Protein AF-A0A7S2VJG6-F1 (afdb_monomer_lite)

Sequence (110 aa):
GGAAAVDPRLLSVGARGHPHSCAPACKYIRRKSGCRDGLNCPMCHVCLWRRDQTSGRGDGEADEDDDDDDDEGEEFEAESAGAFGESTHALQGMMWELLHSGSGEQREAF

Radius of gyration: 30.33 Å; chains: 1; bounding box: 47×60×83 Å

Secondary structure (DSSP, 8-state):
-------GGG--GGGTTTTTSPPPBPSSTTSTT--TTGGG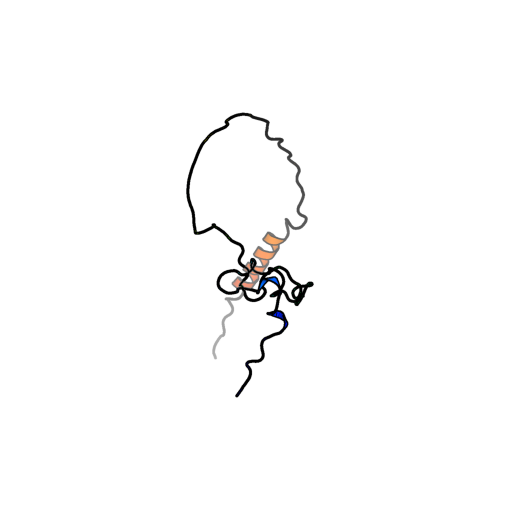-SSBSSSPP---SS-SS-------------------------TTSSHHHHHHHHHHHHHHTTS-------

Foldseek 3Di:
DDDDPDDQQQAACQQVPPPHDGAAADPAQPDPVHDPCRRHDSHGSNDDDDPDPDDPDDDDDDDDDDDDDDDDDDPPDDDPPPPPPDVPVVVVVVVVCVVPVPPDDDDDDD

Structure (mmCIF, N/CA/C/O backbone):
data_AF-A0A7S2VJG6-F1
#
_entry.id   AF-A0A7S2VJG6-F1
#
loop_
_atom_site.group_PDB
_a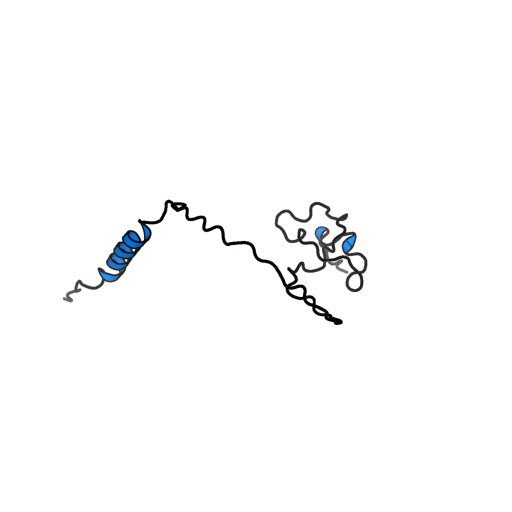tom_site.id
_atom_site.type_symbol
_atom_site.label_atom_id
_atom_site.label_alt_id
_atom_site.label_comp_id
_atom_site.label_asym_id
_atom_site.label_entity_id
_atom_site.label_seq_id
_atom_site.pdbx_PDB_ins_code
_atom_site.Cartn_x
_atom_site.Cartn_y
_atom_site.Cartn_z
_atom_site.occupancy
_atom_site.B_iso_or_equiv
_atom_site.auth_seq_id
_atom_site.auth_comp_id
_atom_site.auth_asym_id
_atom_site.auth_atom_id
_atom_site.pdbx_PDB_model_num
ATOM 1 N N . GLY A 1 1 ? -14.766 -26.850 -6.136 1.00 51.03 1 GLY A N 1
ATOM 2 C CA . GLY A 1 1 ? -13.540 -26.034 -6.180 1.00 51.03 1 GLY A CA 1
ATOM 3 C C . GLY A 1 1 ? -13.850 -24.683 -5.584 1.00 51.03 1 GLY A C 1
ATOM 4 O O . GLY A 1 1 ? -14.799 -24.060 -6.037 1.00 51.03 1 GLY A O 1
ATOM 5 N N . GLY A 1 2 ? -13.143 -24.279 -4.530 1.00 55.03 2 GLY A N 1
ATOM 6 C CA . GLY A 1 2 ? -13.346 -22.979 -3.891 1.00 55.03 2 GLY A CA 1
ATOM 7 C C . GLY A 1 2 ? -12.513 -21.918 -4.596 1.00 55.03 2 GLY A C 1
ATOM 8 O O . GLY A 1 2 ? -11.288 -21.971 -4.535 1.00 55.03 2 GLY A O 1
ATOM 9 N N . ALA A 1 3 ? -13.159 -20.974 -5.275 1.00 58.62 3 ALA A N 1
ATOM 10 C CA . ALA A 1 3 ? -12.490 -19.750 -5.688 1.00 58.62 3 ALA A CA 1
ATOM 11 C C . ALA A 1 3 ? -12.140 -18.978 -4.410 1.00 58.62 3 ALA A C 1
ATOM 13 O O . ALA A 1 3 ? -13.039 -18.578 -3.669 1.00 58.62 3 ALA A O 1
ATOM 14 N N . ALA A 1 4 ? -10.848 -18.830 -4.113 1.00 62.56 4 ALA A N 1
ATOM 15 C CA . ALA A 1 4 ? -10.398 -17.963 -3.034 1.00 62.56 4 ALA A CA 1
ATOM 16 C C . ALA A 1 4 ? -10.988 -16.571 -3.289 1.00 62.56 4 ALA A C 1
ATOM 18 O O . ALA A 1 4 ? -10.732 -15.978 -4.336 1.00 62.56 4 ALA A O 1
ATOM 19 N N . ALA A 1 5 ? -11.835 -16.091 -2.378 1.00 64.44 5 ALA A N 1
ATOM 20 C CA . ALA A 1 5 ? -12.434 -14.771 -2.482 1.00 64.44 5 ALA A CA 1
ATOM 21 C C . ALA A 1 5 ? -11.306 -13.735 -2.420 1.00 64.44 5 ALA A C 1
ATOM 23 O O . ALA A 1 5 ? -10.777 -13.436 -1.350 1.00 64.44 5 ALA A O 1
ATOM 24 N N . VAL A 1 6 ? -10.881 -13.247 -3.585 1.00 70.88 6 VAL A N 1
ATOM 25 C CA . VAL A 1 6 ? -9.885 -12.185 -3.679 1.00 70.88 6 VAL A CA 1
ATOM 26 C C . VAL A 1 6 ? -10.554 -10.911 -3.191 1.00 70.88 6 VAL A C 1
ATOM 28 O O . VAL A 1 6 ? -11.583 -10.505 -3.730 1.00 70.88 6 VAL A O 1
ATOM 31 N N . ASP A 1 7 ? -9.984 -10.292 -2.159 1.00 81.38 7 ASP A N 1
ATOM 32 C CA . ASP A 1 7 ? -10.468 -9.007 -1.675 1.00 81.38 7 ASP A CA 1
ATOM 33 C C . ASP A 1 7 ? -10.371 -7.975 -2.819 1.00 81.38 7 ASP A C 1
ATOM 35 O O . ASP A 1 7 ? -9.275 -7.722 -3.332 1.00 81.38 7 ASP A O 1
ATOM 39 N N . PRO A 1 8 ? -11.493 -7.373 -3.254 1.00 80.56 8 PRO A N 1
ATOM 40 C CA . PRO A 1 8 ? -11.512 -6.494 -4.419 1.00 80.56 8 PRO A CA 1
ATOM 41 C C . PRO A 1 8 ? -10.725 -5.200 -4.199 1.00 80.56 8 PRO A C 1
ATOM 43 O O . PRO A 1 8 ? -10.399 -4.514 -5.164 1.00 80.56 8 PRO A O 1
ATOM 46 N N . ARG A 1 9 ? -10.384 -4.853 -2.954 1.00 83.12 9 ARG A N 1
ATOM 47 C CA . ARG A 1 9 ? -9.547 -3.691 -2.650 1.00 83.12 9 ARG A CA 1
ATOM 48 C C . ARG A 1 9 ? -8.078 -3.976 -2.957 1.00 83.12 9 ARG A C 1
ATOM 50 O O . ARG A 1 9 ? -7.334 -3.030 -3.186 1.00 83.12 9 ARG A O 1
ATOM 57 N N . LEU A 1 10 ? -7.659 -5.242 -3.016 1.00 84.81 10 LEU A N 1
ATOM 58 C CA . LEU A 1 10 ? -6.299 -5.636 -3.411 1.00 84.81 10 LEU A CA 1
ATOM 59 C C . LEU A 1 10 ? -6.057 -5.558 -4.923 1.00 84.81 10 LEU A C 1
ATOM 61 O O . LEU A 1 10 ? -4.914 -5.645 -5.370 1.00 84.81 10 LEU A O 1
ATOM 65 N N . LEU A 1 11 ? -7.115 -5.369 -5.708 1.00 88.44 11 LEU A N 1
ATOM 66 C CA . LEU A 1 11 ? -7.028 -5.181 -7.146 1.00 88.44 11 LEU A CA 1
ATOM 67 C C . LEU A 1 11 ? -6.750 -3.701 -7.441 1.00 88.44 11 LEU A C 1
ATOM 69 O O . LEU A 1 11 ? -7.481 -2.817 -7.000 1.00 88.44 11 LEU A O 1
ATOM 73 N N . SER A 1 12 ? -5.679 -3.426 -8.181 1.00 94.19 12 SER A N 1
ATOM 74 C CA . SER A 1 12 ? -5.367 -2.093 -8.698 1.00 94.19 12 SER A CA 1
ATOM 75 C C . SER A 1 12 ? -4.646 -2.184 -10.040 1.00 94.19 12 SER A C 1
ATOM 77 O O . SER A 1 12 ? -4.022 -3.204 -10.345 1.00 94.19 12 SER A O 1
ATOM 79 N N . VAL A 1 13 ? -4.690 -1.119 -10.845 1.00 95.00 13 VAL A N 1
ATOM 80 C CA . VAL A 1 13 ? -3.899 -1.027 -12.087 1.00 95.00 13 VAL A CA 1
ATOM 81 C C . VAL A 1 13 ? -2.411 -1.215 -11.787 1.00 95.00 13 VAL A C 1
ATOM 83 O O . VAL A 1 13 ? -1.732 -1.952 -12.501 1.00 95.00 13 VAL A O 1
ATOM 86 N N . GLY A 1 14 ? -1.929 -0.639 -10.683 1.00 93.69 14 GLY A N 1
ATOM 87 C CA . GLY A 1 14 ? -0.544 -0.785 -10.238 1.00 93.69 14 GLY A CA 1
ATOM 88 C C . GLY A 1 14 ? -0.135 -2.200 -9.821 1.00 93.69 14 GLY A C 1
ATOM 89 O O . GLY A 1 14 ? 1.057 -2.481 -9.743 1.00 93.69 14 GLY A O 1
ATOM 90 N N . ALA A 1 15 ? -1.082 -3.107 -9.564 1.00 93.38 15 ALA A N 1
ATOM 91 C CA . ALA A 1 15 ? -0.781 -4.506 -9.251 1.00 93.38 15 ALA A CA 1
ATOM 92 C C . ALA A 1 15 ? -0.464 -5.353 -10.500 1.00 93.38 15 ALA A C 1
ATOM 94 O O . ALA A 1 15 ? -0.020 -6.497 -10.368 1.00 93.38 15 ALA A O 1
ATOM 95 N N . ARG A 1 16 ? -0.667 -4.817 -11.714 1.00 93.81 16 ARG A N 1
ATOM 96 C CA . ARG A 1 16 ? -0.318 -5.511 -12.963 1.00 93.81 16 ARG A CA 1
ATOM 97 C C . ARG A 1 16 ? 1.183 -5.800 -12.996 1.00 93.81 16 ARG A C 1
ATOM 99 O O . ARG A 1 16 ? 1.992 -4.896 -12.833 1.00 93.81 16 ARG A O 1
ATOM 106 N N . GLY A 1 17 ? 1.540 -7.068 -13.190 1.00 90.81 17 GLY A N 1
ATOM 107 C CA . GLY A 1 17 ? 2.932 -7.525 -13.181 1.00 90.81 17 GLY A CA 1
ATOM 108 C C . GLY A 1 17 ? 3.474 -7.920 -11.804 1.00 90.81 17 GLY A C 1
ATOM 109 O O . GLY A 1 17 ? 4.627 -8.332 -11.711 1.00 90.81 17 GLY A O 1
ATOM 110 N N . HIS A 1 18 ? 2.681 -7.847 -10.729 1.00 89.44 18 HIS A N 1
ATOM 111 C CA . HIS A 1 18 ? 3.095 -8.395 -9.435 1.00 89.44 18 HIS A CA 1
ATOM 112 C C . HIS A 1 18 ? 3.324 -9.915 -9.554 1.00 89.44 18 HIS A C 1
ATOM 114 O O . HIS A 1 18 ? 2.482 -10.592 -10.152 1.00 89.44 18 HIS A O 1
ATOM 120 N N . PRO A 1 19 ? 4.421 -10.470 -8.999 1.00 90.56 19 PRO A N 1
ATOM 121 C CA . PRO A 1 19 ? 5.398 -9.853 -8.086 1.00 90.56 19 PRO A CA 1
ATOM 122 C C . PRO A 1 19 ? 6.662 -9.265 -8.740 1.00 90.56 19 PRO A C 1
ATOM 124 O O . PRO A 1 19 ? 7.523 -8.761 -8.026 1.00 90.56 19 PRO A O 1
ATOM 127 N N . HIS A 1 20 ? 6.804 -9.333 -10.063 1.00 89.25 20 HIS A N 1
ATOM 128 C CA . HIS A 1 20 ? 8.076 -9.062 -10.745 1.00 89.25 20 HIS A CA 1
ATOM 129 C C . HIS A 1 20 ? 8.220 -7.631 -11.281 1.00 89.25 20 HIS A C 1
ATOM 131 O O . HIS A 1 20 ? 9.333 -7.123 -11.354 1.00 89.25 20 HIS A O 1
ATOM 137 N N . SER A 1 21 ? 7.119 -6.983 -11.666 1.00 92.81 21 SER A N 1
ATOM 138 C CA . SER A 1 21 ? 7.138 -5.700 -12.385 1.00 92.81 21 SER A CA 1
ATOM 139 C C . SER A 1 21 ? 5.949 -4.790 -12.047 1.00 92.81 21 SER A C 1
ATOM 141 O O . SER A 1 21 ? 5.467 -4.049 -12.902 1.00 92.81 21 SER A O 1
ATOM 143 N N . CYS A 1 22 ? 5.413 -4.885 -10.829 1.00 94.62 22 CYS A N 1
ATOM 144 C CA . CYS A 1 22 ? 4.319 -4.018 -10.390 1.00 94.62 22 CYS A CA 1
ATOM 145 C C . CYS A 1 22 ? 4.798 -2.607 -10.028 1.00 94.62 22 CYS A C 1
ATOM 147 O O . CYS A 1 22 ? 5.979 -2.371 -9.779 1.00 94.62 22 CYS A O 1
ATOM 149 N N . ALA A 1 23 ? 3.848 -1.683 -9.913 1.00 93.75 23 ALA A N 1
ATOM 150 C CA . ALA A 1 23 ? 4.099 -0.345 -9.398 1.00 93.75 23 ALA A CA 1
ATOM 151 C C . ALA A 1 23 ? 4.501 -0.364 -7.903 1.00 93.75 23 ALA A C 1
ATOM 153 O O . ALA A 1 23 ? 4.311 -1.380 -7.216 1.00 93.75 23 ALA A O 1
ATOM 154 N N . PRO A 1 24 ? 5.003 0.757 -7.349 1.00 92.75 24 PRO A N 1
ATOM 155 C CA . PRO A 1 24 ? 5.332 0.837 -5.932 1.00 92.75 24 PRO A CA 1
ATOM 156 C C . PRO A 1 24 ? 4.096 0.629 -5.044 1.00 92.75 24 PRO A C 1
ATOM 158 O O . PRO A 1 24 ? 2.950 0.810 -5.465 1.00 92.75 24 PRO A O 1
ATOM 161 N N . ALA A 1 25 ? 4.319 0.241 -3.789 1.00 93.31 25 ALA A N 1
ATOM 162 C CA . ALA A 1 25 ? 3.243 -0.076 -2.855 1.00 93.31 25 ALA A CA 1
ATOM 163 C C . ALA A 1 25 ? 2.352 1.138 -2.531 1.00 93.31 25 ALA A C 1
ATOM 165 O O . ALA A 1 25 ? 2.832 2.242 -2.265 1.00 93.31 25 ALA A O 1
ATOM 166 N N . CYS A 1 26 ? 1.039 0.928 -2.475 1.00 94.25 26 CYS A N 1
ATOM 167 C CA . CYS A 1 26 ? 0.080 1.967 -2.122 1.00 94.25 26 CYS A CA 1
ATOM 168 C C . CYS A 1 26 ? 0.091 2.262 -0.617 1.00 94.25 26 CYS A C 1
ATOM 170 O O . CYS A 1 26 ? -0.254 1.418 0.210 1.00 94.25 26 CYS A O 1
ATOM 172 N N . LYS A 1 27 ? 0.396 3.510 -0.250 1.00 93.31 27 LYS A N 1
ATOM 173 C CA . LYS A 1 27 ? 0.373 3.993 1.144 1.00 93.31 27 LYS A CA 1
ATOM 174 C C . LYS A 1 27 ? -1.031 4.023 1.766 1.00 93.31 27 LYS A C 1
ATOM 176 O O . LYS A 1 27 ? -1.170 4.055 2.991 1.00 93.31 27 LYS A O 1
ATOM 181 N N . TYR A 1 28 ? -2.076 4.074 0.940 1.00 93.12 28 TYR A N 1
ATOM 182 C CA . TYR A 1 28 ? -3.441 4.370 1.383 1.00 93.12 28 TYR A CA 1
ATOM 183 C C . TYR A 1 28 ? -4.323 3.129 1.542 1.00 93.12 28 TYR A C 1
ATOM 185 O O . TYR A 1 28 ? -5.256 3.163 2.341 1.00 93.12 28 TYR A O 1
ATOM 193 N N . ILE A 1 29 ? -4.015 2.021 0.860 1.00 93.12 29 ILE A N 1
ATOM 194 C CA . ILE A 1 29 ? -4.891 0.839 0.820 1.00 93.12 29 ILE A CA 1
ATOM 195 C C . ILE A 1 29 ? -5.158 0.213 2.197 1.00 93.12 29 ILE A C 1
ATOM 197 O O . ILE A 1 29 ? -6.268 -0.229 2.474 1.00 93.12 29 ILE A O 1
ATOM 201 N N . ARG A 1 30 ? -4.166 0.237 3.094 1.00 89.44 30 ARG A N 1
ATOM 202 C CA . ARG A 1 30 ? -4.266 -0.314 4.459 1.00 89.44 30 ARG A CA 1
ATOM 203 C C . ARG A 1 30 ? -4.817 0.665 5.495 1.00 89.44 30 ARG A C 1
ATOM 205 O O . ARG A 1 30 ? -4.946 0.306 6.662 1.00 89.44 30 ARG A O 1
ATOM 212 N N . ARG A 1 31 ? -5.108 1.911 5.114 1.00 90.81 31 ARG A N 1
ATOM 213 C CA . ARG A 1 31 ? -5.701 2.884 6.041 1.00 90.81 31 ARG A CA 1
ATOM 214 C C . ARG A 1 31 ? -7.171 2.563 6.268 1.00 90.81 31 ARG A C 1
ATOM 216 O O . ARG A 1 31 ? -7.821 1.968 5.415 1.00 90.81 31 ARG A O 1
ATOM 223 N N . LYS A 1 32 ? -7.731 3.061 7.373 1.00 89.62 32 LYS A N 1
ATOM 224 C CA . LYS A 1 32 ? -9.166 2.920 7.676 1.00 89.62 32 LYS A CA 1
ATOM 225 C C . LYS A 1 32 ? -10.067 3.531 6.593 1.00 89.62 32 LYS A C 1
ATOM 227 O O . LYS A 1 32 ? -11.150 3.019 6.351 1.00 89.62 32 LYS A O 1
ATOM 232 N N . SER A 1 33 ? -9.591 4.576 5.910 1.00 90.06 33 SER A N 1
ATOM 233 C CA . SER A 1 33 ? -10.269 5.185 4.759 1.00 90.06 33 SER A CA 1
ATOM 234 C C . SER A 1 33 ? -10.146 4.382 3.458 1.00 90.06 33 SER A C 1
ATOM 236 O O . SER A 1 33 ? -10.880 4.657 2.517 1.00 90.06 33 SER A O 1
ATOM 238 N N . GLY A 1 34 ? -9.197 3.444 3.371 1.00 91.12 34 GLY A N 1
ATOM 239 C CA 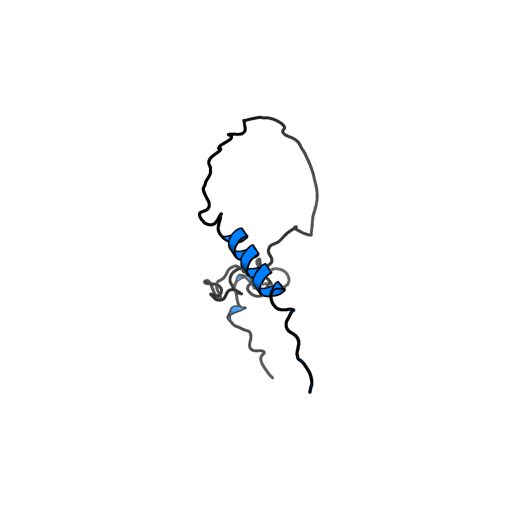. GLY A 1 34 ? -8.807 2.797 2.120 1.00 91.12 34 GLY A CA 1
ATOM 240 C C . GLY A 1 34 ? -8.137 3.745 1.119 1.00 91.12 34 GLY A C 1
ATOM 241 O O . GLY A 1 34 ? -7.909 4.931 1.388 1.00 91.12 34 GLY A O 1
ATOM 242 N N . CYS A 1 35 ? -7.804 3.189 -0.047 1.00 93.88 35 CYS A N 1
ATOM 243 C CA . CYS A 1 35 ? -7.329 3.946 -1.199 1.00 93.88 35 CYS A CA 1
ATOM 244 C C . CYS A 1 35 ? -8.516 4.595 -1.922 1.00 93.88 35 CYS A C 1
ATOM 246 O O . CYS A 1 35 ? -9.505 3.918 -2.197 1.00 93.88 35 CYS A O 1
ATOM 248 N N . ARG A 1 36 ? -8.409 5.888 -2.250 1.00 92.50 36 ARG A N 1
ATOM 249 C CA . ARG A 1 36 ? -9.486 6.645 -2.910 1.00 92.50 36 ARG A CA 1
ATOM 250 C C . ARG A 1 36 ? -9.699 6.220 -4.361 1.00 92.50 36 ARG A C 1
ATOM 252 O O . ARG A 1 36 ? -10.827 6.231 -4.833 1.00 92.50 36 ARG A O 1
ATOM 259 N N . ASP A 1 37 ? -8.628 5.801 -5.029 1.00 92.12 37 ASP A N 1
ATOM 260 C CA . ASP A 1 37 ? -8.647 5.430 -6.447 1.00 92.12 37 ASP A CA 1
ATOM 261 C C . ASP A 1 37 ? -9.176 4.006 -6.688 1.00 92.12 37 ASP A C 1
ATOM 263 O O . ASP A 1 37 ? -9.484 3.633 -7.821 1.00 92.12 37 ASP A O 1
ATOM 267 N N . GLY A 1 38 ? -9.275 3.191 -5.629 1.00 91.56 38 GLY A N 1
ATOM 268 C CA . GLY A 1 38 ? -9.753 1.811 -5.707 1.00 91.56 38 GLY A CA 1
ATOM 269 C C . GLY A 1 38 ? -9.027 1.003 -6.789 1.00 91.56 38 GLY A C 1
ATOM 270 O O . GLY A 1 38 ? -7.798 0.946 -6.815 1.00 91.56 38 GLY A O 1
ATOM 271 N N . LEU A 1 39 ? -9.797 0.414 -7.706 1.00 92.12 39 LEU A N 1
ATOM 272 C CA . LEU A 1 39 ? -9.287 -0.400 -8.816 1.00 92.12 39 LEU A CA 1
ATOM 273 C C . LEU A 1 39 ? -8.402 0.386 -9.794 1.00 92.12 39 LEU A C 1
ATOM 275 O O . LEU A 1 39 ? -7.537 -0.202 -10.439 1.00 92.12 39 LEU A O 1
ATOM 279 N N . ASN A 1 40 ? -8.587 1.704 -9.884 1.00 94.12 40 ASN A N 1
ATOM 280 C CA . ASN A 1 40 ? -7.846 2.575 -10.796 1.00 94.12 40 ASN A CA 1
ATOM 281 C C . ASN A 1 40 ? -6.554 3.119 -10.178 1.00 94.12 40 ASN A C 1
ATOM 283 O O . ASN A 1 40 ? -5.866 3.913 -10.816 1.00 94.12 40 ASN A O 1
ATOM 287 N N . CYS A 1 41 ? -6.203 2.708 -8.953 1.00 94.94 41 CYS A N 1
ATOM 288 C CA . CYS A 1 41 ? -4.984 3.188 -8.320 1.00 94.94 41 CYS A CA 1
ATOM 289 C C . CYS A 1 41 ? -3.751 2.791 -9.153 1.00 94.94 41 CYS A C 1
ATOM 291 O O . CYS A 1 41 ? -3.562 1.599 -9.435 1.00 94.94 41 CYS A O 1
ATOM 293 N N . PRO A 1 42 ? -2.878 3.751 -9.514 1.00 94.69 42 PRO A N 1
ATOM 294 C CA . PRO A 1 42 ? -1.639 3.451 -10.226 1.00 94.69 42 PRO A CA 1
ATOM 295 C C . PRO A 1 42 ? -0.616 2.737 -9.332 1.00 94.69 42 PRO A C 1
ATOM 297 O O . PRO A 1 42 ? 0.353 2.188 -9.838 1.00 94.69 42 PRO A O 1
ATOM 300 N N . MET A 1 43 ? -0.834 2.713 -8.012 1.00 94.56 43 MET A N 1
ATOM 301 C CA . MET A 1 43 ? 0.032 2.057 -7.031 1.00 94.56 43 MET A CA 1
ATOM 302 C C . MET A 1 43 ? -0.422 0.618 -6.766 1.00 94.56 43 MET A C 1
ATOM 304 O O . MET A 1 43 ? -1.610 0.291 -6.838 1.00 94.56 43 MET A O 1
ATOM 308 N N . CYS A 1 44 ? 0.513 -0.259 -6.414 1.00 94.81 44 CYS A N 1
ATOM 309 C CA . CYS A 1 44 ? 0.212 -1.656 -6.126 1.00 94.81 44 CYS A CA 1
ATOM 310 C C . CYS A 1 44 ? -0.494 -1.800 -4.768 1.00 94.81 44 CYS A C 1
ATOM 312 O O . CYS A 1 44 ? 0.043 -1.412 -3.728 1.00 94.81 44 CYS A O 1
ATOM 314 N N . HIS A 1 45 ? -1.699 -2.374 -4.766 1.00 94.56 45 HIS A N 1
ATOM 315 C CA . HIS A 1 45 ? -2.457 -2.672 -3.545 1.00 94.56 45 HIS A CA 1
ATOM 316 C C . HIS A 1 45 ? -2.049 -3.997 -2.878 1.00 94.56 45 HIS A C 1
ATOM 318 O O . HIS A 1 45 ? -2.351 -4.208 -1.704 1.00 94.56 45 HIS A O 1
ATOM 324 N N . VAL A 1 46 ? -1.331 -4.859 -3.606 1.00 93.00 46 VAL A N 1
ATOM 325 C CA . VAL A 1 46 ? -0.821 -6.150 -3.115 1.00 93.00 46 VAL A CA 1
ATOM 326 C C . V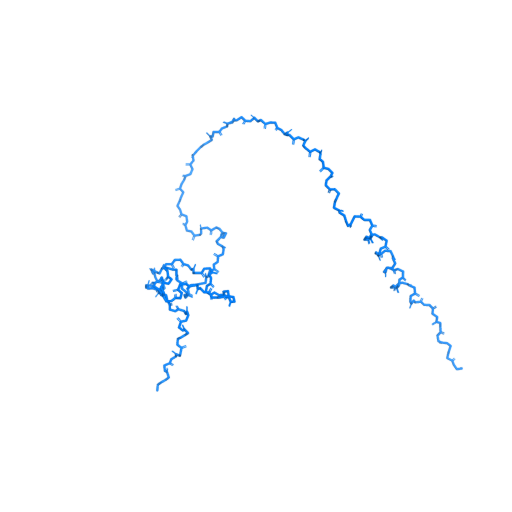AL A 1 46 ? 0.472 -5.967 -2.312 1.00 93.00 46 VAL A C 1
ATOM 328 O O . VAL A 1 46 ? 0.660 -6.603 -1.275 1.00 93.00 46 VAL A O 1
ATOM 331 N N . CYS A 1 47 ? 1.355 -5.065 -2.751 1.00 92.62 47 CYS A N 1
ATOM 332 C CA . CYS A 1 47 ? 2.621 -4.799 -2.074 1.00 92.62 47 CYS A CA 1
ATOM 333 C C . CYS A 1 47 ? 2.424 -4.134 -0.703 1.00 92.62 47 CYS A C 1
ATOM 335 O O . CYS A 1 47 ? 1.566 -3.272 -0.505 1.00 92.62 47 CYS A O 1
ATOM 337 N N . LEU A 1 48 ? 3.287 -4.495 0.247 1.00 91.19 48 LEU A N 1
ATOM 338 C CA . LEU A 1 48 ? 3.331 -3.877 1.568 1.00 91.19 48 LEU A CA 1
ATOM 339 C C . LEU A 1 48 ? 4.007 -2.513 1.479 1.00 91.19 48 LEU A C 1
ATOM 341 O O . LEU A 1 48 ? 5.197 -2.440 1.181 1.00 91.19 48 LEU A O 1
ATOM 345 N N . TRP A 1 49 ? 3.272 -1.441 1.779 1.00 91.44 49 TRP A N 1
ATOM 346 C CA . TRP A 1 49 ? 3.893 -0.128 1.909 1.00 91.44 49 TRP A CA 1
ATOM 347 C C . TRP A 1 49 ? 4.861 -0.125 3.088 1.00 91.44 49 TRP A C 1
ATOM 349 O O . TRP A 1 49 ? 4.493 -0.473 4.213 1.00 91.44 49 TRP A O 1
ATOM 359 N N . ARG A 1 50 ? 6.098 0.281 2.816 1.00 85.25 50 ARG A N 1
ATOM 360 C CA . ARG A 1 50 ? 7.148 0.493 3.805 1.00 85.25 50 ARG A CA 1
ATOM 361 C C . ARG A 1 50 ? 7.686 1.903 3.594 1.00 85.25 50 ARG A C 1
ATOM 363 O O . ARG A 1 50 ? 7.817 2.354 2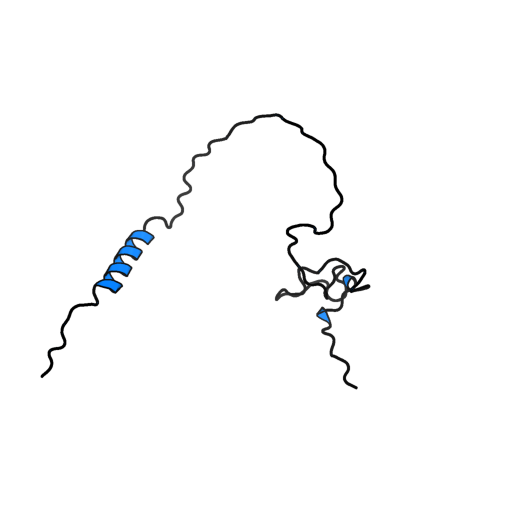.460 1.00 85.25 50 ARG A O 1
ATOM 370 N N . ARG A 1 51 ? 7.953 2.606 4.694 1.00 76.19 51 ARG A N 1
ATOM 371 C CA . ARG A 1 51 ? 8.810 3.791 4.672 1.00 76.19 51 ARG A CA 1
ATOM 372 C C . ARG A 1 51 ? 10.221 3.266 4.430 1.00 76.19 51 ARG A C 1
ATOM 374 O O . ARG A 1 51 ? 10.769 2.608 5.306 1.00 76.19 51 ARG A O 1
ATOM 381 N N . ASP A 1 52 ? 10.736 3.411 3.225 1.00 69.81 52 ASP A N 1
ATOM 382 C CA . ASP A 1 52 ? 12.108 3.006 2.960 1.00 69.81 52 ASP A CA 1
ATOM 383 C C . ASP A 1 52 ? 13.028 3.868 3.842 1.00 69.81 52 ASP A C 1
ATOM 385 O O . ASP A 1 52 ? 13.003 5.095 3.766 1.00 69.81 52 ASP A O 1
ATOM 389 N N . GLN A 1 53 ? 13.726 3.230 4.779 1.00 57.41 53 GLN A N 1
ATOM 390 C CA . GLN A 1 53 ? 15.005 3.726 5.257 1.00 57.41 53 GLN A CA 1
ATOM 391 C C . GLN A 1 53 ? 16.006 2.804 4.578 1.00 57.41 53 GLN A C 1
ATOM 393 O O . GLN A 1 53 ? 16.069 1.633 4.936 1.00 57.41 53 GLN A O 1
ATOM 398 N N . THR A 1 54 ? 16.741 3.352 3.620 1.00 51.94 54 THR A N 1
ATOM 399 C CA . THR A 1 54 ? 17.849 2.723 2.895 1.00 51.94 54 THR A CA 1
ATOM 400 C C . THR A 1 54 ? 17.460 1.789 1.736 1.00 51.94 54 THR A C 1
ATOM 402 O O . THR A 1 54 ? 17.129 0.610 1.862 1.00 51.94 54 THR A O 1
ATOM 405 N N . SER A 1 55 ? 17.616 2.361 0.547 1.00 58.75 55 SER A N 1
ATOM 406 C CA . SER A 1 55 ? 17.703 1.733 -0.760 1.00 58.75 55 SER A CA 1
ATOM 407 C C . SER A 1 55 ? 18.762 0.625 -0.777 1.00 58.75 55 SER A C 1
ATOM 409 O O . SER A 1 55 ? 19.940 0.851 -1.037 1.00 58.75 55 SER A O 1
ATOM 411 N N . GLY A 1 56 ? 18.335 -0.606 -0.502 1.00 53.97 56 GLY A N 1
ATOM 412 C CA . GLY A 1 56 ? 19.162 -1.811 -0.560 1.00 53.97 56 GLY A CA 1
ATOM 413 C C . GLY A 1 56 ? 19.216 -2.449 -1.950 1.00 53.97 56 GLY A C 1
ATOM 414 O O . GLY A 1 56 ? 18.665 -3.532 -2.145 1.00 53.97 56 GLY A O 1
ATOM 415 N N . ARG A 1 57 ? 19.881 -1.781 -2.897 1.00 50.38 57 ARG A N 1
ATOM 416 C CA . ARG A 1 57 ? 20.651 -2.361 -4.021 1.00 50.38 57 ARG A CA 1
ATOM 417 C C . ARG A 1 57 ? 21.396 -1.203 -4.684 1.00 50.38 57 ARG A C 1
ATOM 419 O O . ARG A 1 57 ? 20.802 -0.453 -5.447 1.00 50.38 57 ARG A O 1
ATOM 426 N N . GLY A 1 58 ? 22.637 -1.001 -4.252 1.00 54.44 58 GLY A N 1
ATOM 427 C CA . GLY A 1 58 ? 23.486 0.096 -4.697 1.00 54.44 58 GLY A CA 1
ATOM 428 C C . GLY A 1 58 ? 24.268 -0.212 -5.967 1.00 54.44 58 GLY A C 1
ATOM 429 O O . GLY A 1 58 ? 24.447 -1.379 -6.300 1.00 54.44 58 GLY A O 1
ATOM 430 N N . ASP A 1 59 ? 24.764 0.868 -6.564 1.00 49.66 59 ASP A N 1
ATOM 431 C CA . ASP A 1 59 ? 26.002 0.991 -7.335 1.00 49.66 59 ASP A CA 1
ATOM 432 C C . ASP A 1 59 ? 26.559 2.406 -7.004 1.00 49.66 59 ASP A C 1
ATOM 434 O O . ASP A 1 59 ? 25.767 3.342 -6.878 1.00 49.66 59 ASP A O 1
ATOM 438 N N . GLY A 1 60 ? 27.873 2.526 -6.740 1.00 50.97 60 GLY A N 1
ATOM 439 C CA . GLY A 1 60 ? 28.607 3.766 -6.370 1.00 50.97 60 GLY A CA 1
ATOM 440 C C . GLY A 1 60 ? 28.572 4.853 -7.460 1.00 50.97 60 GLY A C 1
ATOM 441 O O . GLY A 1 60 ? 28.036 4.607 -8.535 1.00 50.97 60 GLY A O 1
ATOM 442 N N . GLU A 1 61 ? 29.049 6.090 -7.289 1.00 54.94 61 GLU A N 1
ATOM 443 C CA . GLU A 1 61 ? 30.311 6.627 -6.729 1.00 54.94 61 GLU A CA 1
ATOM 444 C C . GLU A 1 61 ? 30.107 8.170 -6.626 1.00 54.94 61 GLU A C 1
ATOM 446 O O . GLU A 1 61 ? 29.376 8.708 -7.457 1.00 54.94 61 GLU A O 1
ATOM 451 N N . ALA A 1 62 ? 30.355 8.825 -5.482 1.00 60.09 62 ALA A N 1
ATOM 452 C CA . ALA A 1 62 ? 31.517 9.669 -5.118 1.00 60.09 62 ALA A CA 1
ATOM 453 C C . ALA A 1 62 ? 31.711 10.961 -5.949 1.00 60.09 62 ALA A C 1
ATOM 455 O O . ALA A 1 62 ? 31.323 11.021 -7.106 1.00 60.09 62 ALA A O 1
ATOM 456 N N . ASP A 1 63 ? 32.337 11.949 -5.303 1.00 47.31 63 ASP A N 1
ATOM 457 C CA . ASP A 1 63 ? 32.784 13.265 -5.795 1.00 47.31 63 ASP A CA 1
ATOM 458 C C . ASP A 1 63 ? 31.752 14.403 -5.668 1.00 47.31 63 ASP A C 1
ATOM 460 O O . ASP A 1 63 ? 30.624 14.304 -6.141 1.00 47.31 63 ASP A O 1
ATOM 464 N N . GLU A 1 64 ? 32.041 15.552 -5.069 1.00 55.94 64 GLU A N 1
ATOM 465 C CA . GLU A 1 64 ? 33.146 16.041 -4.238 1.00 55.94 64 GLU A CA 1
ATOM 466 C C . GLU A 1 64 ? 32.660 17.391 -3.677 1.00 55.94 64 GLU A C 1
ATOM 468 O O . GLU A 1 64 ? 31.649 17.946 -4.119 1.00 55.94 64 GLU A O 1
ATOM 473 N N . ASP A 1 65 ? 33.369 17.839 -2.661 1.00 48.75 65 ASP A N 1
ATOM 474 C CA . ASP A 1 65 ? 33.191 19.014 -1.822 1.00 48.75 65 ASP A CA 1
ATOM 475 C C . ASP A 1 65 ? 32.879 20.329 -2.568 1.00 48.75 65 ASP A C 1
ATOM 477 O O . ASP A 1 65 ? 33.537 20.682 -3.543 1.00 48.75 65 ASP A O 1
ATOM 481 N N . ASP A 1 66 ? 31.922 21.093 -2.032 1.00 49.03 66 ASP A N 1
ATOM 482 C CA . ASP A 1 66 ? 31.943 22.558 -2.106 1.00 49.03 66 ASP A CA 1
ATOM 483 C C . ASP A 1 66 ? 31.713 23.077 -0.678 1.00 49.03 66 ASP A C 1
ATOM 485 O O . ASP A 1 66 ? 30.614 22.992 -0.112 1.00 49.03 66 ASP A O 1
ATOM 489 N N . ASP A 1 67 ? 32.836 23.477 -0.088 1.00 48.56 67 ASP A N 1
ATOM 490 C CA . ASP A 1 67 ? 32.980 24.299 1.105 1.00 48.56 67 ASP A CA 1
ATOM 491 C C . ASP A 1 67 ? 32.338 25.693 0.920 1.00 48.56 67 ASP A C 1
ATOM 493 O O . ASP A 1 67 ? 32.063 26.121 -0.199 1.00 48.56 67 ASP A O 1
ATOM 497 N N . ASP A 1 68 ? 32.196 26.402 2.049 1.00 44.53 68 ASP A N 1
ATOM 498 C CA . ASP A 1 68 ? 31.932 27.849 2.186 1.00 44.53 68 ASP A CA 1
ATOM 499 C C . ASP A 1 68 ? 30.490 28.3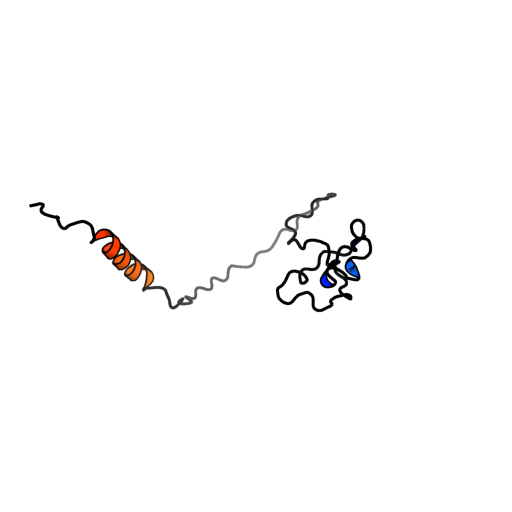06 1.847 1.00 44.53 68 ASP A C 1
ATOM 501 O O . ASP A 1 68 ? 29.875 27.898 0.870 1.00 44.53 68 ASP A O 1
ATOM 505 N N . ASP A 1 69 ? 29.772 29.115 2.624 1.00 46.78 69 ASP A N 1
ATOM 506 C CA . ASP A 1 69 ? 30.059 30.119 3.655 1.00 46.78 69 ASP A CA 1
ATOM 507 C C . ASP A 1 69 ? 28.829 30.109 4.608 1.00 46.78 69 ASP A C 1
ATOM 509 O O . ASP A 1 69 ? 27.695 29.882 4.177 1.00 46.78 69 ASP A O 1
ATOM 513 N N . ASP A 1 70 ? 28.988 30.128 5.932 1.00 49.56 70 ASP A N 1
ATOM 514 C CA . ASP A 1 70 ? 29.042 31.371 6.723 1.00 49.56 70 ASP A CA 1
ATOM 515 C C . ASP A 1 70 ? 27.766 32.222 6.548 1.00 49.56 70 ASP A C 1
ATOM 517 O O . ASP A 1 70 ? 27.642 32.951 5.574 1.00 49.56 70 ASP A O 1
ATOM 521 N N . ASP A 1 71 ? 26.792 32.089 7.463 1.00 52.62 71 ASP A N 1
ATOM 522 C CA . ASP A 1 71 ? 25.994 33.239 7.929 1.00 52.62 71 ASP A CA 1
ATOM 523 C C . ASP A 1 71 ? 25.173 32.851 9.174 1.00 52.62 71 ASP A C 1
ATOM 525 O O . ASP A 1 71 ? 24.076 32.293 9.119 1.00 52.62 71 ASP A O 1
ATOM 529 N N . GLU A 1 72 ? 25.825 33.060 10.310 1.00 56.22 72 GLU A N 1
ATOM 530 C CA . GLU A 1 72 ? 25.291 33.708 11.509 1.00 56.22 72 GLU A CA 1
ATOM 531 C C . GLU A 1 72 ? 24.001 33.160 12.151 1.00 56.22 72 GLU A C 1
ATOM 533 O O . GLU A 1 72 ? 22.866 33.293 11.695 1.00 56.22 72 GLU A O 1
ATOM 538 N N . GLY A 1 73 ? 24.210 32.583 13.338 1.00 47.53 73 GLY A N 1
ATOM 539 C CA . GLY A 1 73 ? 23.156 32.240 14.271 1.00 47.53 73 GLY A CA 1
ATOM 540 C C . GLY A 1 73 ? 22.393 33.479 14.716 1.00 47.53 73 GLY A C 1
ATOM 541 O O . GLY A 1 73 ? 22.866 34.247 15.549 1.00 47.53 73 GLY A O 1
ATOM 542 N N . GLU A 1 74 ? 21.162 33.605 14.239 1.00 53.53 74 GLU A N 1
ATOM 543 C CA . GLU A 1 74 ? 20.179 34.456 14.889 1.00 53.53 74 GLU A CA 1
ATOM 544 C C . GLU A 1 74 ? 19.668 33.753 16.151 1.00 53.53 74 GLU A C 1
ATOM 546 O O . GLU A 1 74 ? 18.769 32.906 16.155 1.00 53.53 74 GLU A O 1
ATOM 551 N N . GLU A 1 75 ? 20.314 34.119 17.249 1.00 58.59 75 GLU A N 1
ATOM 552 C CA . GLU A 1 75 ? 19.859 34.003 18.625 1.00 58.59 75 GLU A CA 1
ATOM 553 C C . GLU A 1 75 ? 18.502 34.701 18.817 1.00 58.59 75 GLU A C 1
ATOM 555 O O . GLU A 1 75 ? 18.381 35.806 19.336 1.00 58.59 75 GLU A O 1
ATOM 560 N N . PHE A 1 76 ? 17.429 34.026 18.413 1.00 42.84 76 PHE A N 1
ATOM 561 C CA . PHE A 1 76 ? 16.091 34.351 18.886 1.00 42.84 76 PHE A CA 1
ATOM 562 C C . PHE A 1 76 ? 15.858 33.654 20.231 1.00 42.84 76 PHE A C 1
ATOM 564 O O . PHE A 1 76 ? 15.294 32.559 20.324 1.00 42.84 76 PHE A O 1
ATOM 571 N N . GLU A 1 77 ? 16.292 34.321 21.300 1.00 56.69 77 GLU A N 1
ATOM 572 C CA . GLU A 1 77 ? 15.646 34.180 22.598 1.00 56.69 77 GLU A CA 1
ATOM 573 C C . GLU A 1 77 ? 14.237 34.778 22.495 1.00 56.69 77 GLU A C 1
ATOM 575 O O . GLU A 1 77 ? 14.056 35.993 22.470 1.00 56.69 77 GLU A O 1
ATOM 580 N N . ALA A 1 78 ? 13.218 33.922 22.455 1.00 50.91 78 ALA A N 1
ATOM 581 C CA . ALA A 1 78 ? 11.984 34.244 23.154 1.00 50.91 78 ALA A CA 1
ATOM 582 C C . ALA A 1 78 ? 11.300 32.969 23.648 1.00 50.91 78 ALA A C 1
ATOM 584 O O . ALA A 1 78 ? 10.629 32.244 22.912 1.00 50.91 78 ALA A O 1
ATOM 585 N N . GLU A 1 79 ? 11.507 32.695 24.932 1.00 55.62 79 GLU A N 1
ATOM 586 C CA . GLU A 1 79 ? 10.443 32.514 25.923 1.00 55.62 79 GLU A CA 1
ATOM 587 C C . GLU A 1 79 ? 9.002 32.359 25.393 1.00 55.62 79 GLU A C 1
ATOM 589 O O . GLU A 1 79 ? 8.096 33.136 25.682 1.00 55.62 79 GLU A O 1
ATOM 594 N N . SER A 1 80 ? 8.726 31.269 24.683 1.00 46.69 80 SER A N 1
ATOM 595 C CA . SER A 1 80 ? 7.361 30.772 24.557 1.00 46.69 80 SER A CA 1
ATOM 596 C C . SER A 1 80 ? 7.047 29.974 25.815 1.00 46.69 80 SER A C 1
ATOM 598 O O . SER A 1 80 ? 7.264 28.761 25.870 1.00 46.69 80 SER A O 1
ATOM 600 N N . ALA A 1 81 ? 6.519 30.673 26.818 1.00 56.31 81 ALA A N 1
ATOM 601 C CA . ALA A 1 81 ? 5.816 30.112 27.959 1.00 56.31 81 ALA A CA 1
ATOM 602 C C . ALA A 1 81 ? 4.838 29.007 27.513 1.00 56.31 81 ALA A C 1
ATOM 604 O O . ALA A 1 81 ? 3.692 29.251 27.130 1.00 56.31 81 ALA A O 1
ATOM 605 N N . GLY A 1 82 ? 5.296 27.757 27.578 1.00 41.09 82 GLY A N 1
ATOM 606 C CA . GLY A 1 82 ? 4.429 26.594 27.584 1.00 41.09 82 GLY A CA 1
ATOM 607 C C . GLY A 1 82 ? 3.647 26.613 28.889 1.00 41.09 82 GLY A C 1
ATOM 608 O O . GLY A 1 82 ? 4.184 26.296 29.946 1.00 41.09 82 GLY A O 1
ATOM 609 N N . ALA A 1 83 ? 2.381 27.008 28.797 1.00 57.97 83 ALA A N 1
ATOM 610 C CA . ALA A 1 83 ? 1.399 27.179 29.864 1.00 57.97 83 ALA A CA 1
ATOM 611 C C . ALA A 1 83 ? 1.013 25.889 30.637 1.00 57.97 83 ALA A C 1
ATOM 613 O O . ALA A 1 83 ? -0.151 25.697 30.974 1.00 57.97 83 ALA A O 1
ATOM 614 N N . PHE A 1 84 ? 1.968 24.999 30.934 1.00 53.44 84 PHE A N 1
ATOM 615 C CA . PHE A 1 84 ? 1.788 23.800 31.771 1.00 53.44 84 PHE A CA 1
ATOM 616 C C . PHE A 1 84 ? 3.027 23.495 32.644 1.00 53.44 84 PHE A C 1
ATOM 618 O O . PHE A 1 84 ? 3.315 22.338 32.946 1.00 53.44 84 PHE A O 1
ATOM 625 N N . GLY A 1 85 ? 3.797 24.521 33.018 1.00 53.47 85 GLY A N 1
ATOM 626 C CA . GLY A 1 85 ? 5.165 24.370 33.532 1.00 53.47 85 GLY A CA 1
ATOM 627 C C . GLY A 1 85 ? 5.381 24.400 35.048 1.00 53.47 85 GLY A C 1
ATOM 628 O O . GLY A 1 85 ? 6.533 24.382 35.458 1.00 53.47 85 GLY A O 1
ATOM 629 N N . GLU A 1 86 ? 4.344 24.441 35.890 1.00 54.09 86 GLU A N 1
ATOM 630 C CA . GLU A 1 86 ? 4.536 24.555 37.355 1.00 54.09 86 GLU A CA 1
ATOM 631 C C . GLU A 1 86 ? 3.769 23.520 38.201 1.00 54.09 86 GLU A C 1
ATOM 633 O O . GLU A 1 86 ? 4.145 23.246 39.340 1.00 54.09 86 GLU A O 1
ATOM 638 N N . SER A 1 87 ? 2.744 22.854 37.659 1.00 56.97 87 SER A N 1
ATOM 639 C CA . SER A 1 87 ? 1.900 21.941 38.453 1.00 56.97 87 SER A CA 1
ATOM 640 C C . SER A 1 87 ? 2.354 20.477 38.465 1.00 56.97 87 SER A C 1
ATOM 642 O O . SER A 1 87 ? 1.840 19.687 39.254 1.00 56.97 87 SER A O 1
ATOM 644 N N . THR A 1 88 ? 3.309 20.068 37.627 1.00 59.44 88 THR A N 1
ATOM 645 C CA . THR A 1 88 ? 3.723 18.653 37.545 1.00 59.44 88 THR A CA 1
ATOM 646 C C . THR A 1 88 ? 4.561 18.217 38.744 1.00 59.44 88 THR A C 1
ATOM 648 O O . THR A 1 88 ? 4.376 17.107 39.240 1.00 59.44 88 THR A O 1
ATOM 651 N N . HIS A 1 89 ? 5.425 19.096 39.260 1.00 63.16 89 HIS A N 1
ATOM 652 C CA . HIS A 1 89 ? 6.278 18.778 40.406 1.00 63.16 89 HIS A CA 1
ATOM 653 C C . HIS A 1 89 ? 5.477 18.736 41.716 1.00 63.16 89 HIS A C 1
ATOM 655 O O . HIS A 1 89 ? 5.665 17.836 42.534 1.00 63.16 89 HIS A O 1
ATOM 661 N N . ALA A 1 90 ? 4.513 19.650 41.879 1.00 63.38 90 ALA A N 1
ATOM 662 C CA . ALA A 1 90 ? 3.586 19.629 43.007 1.00 63.38 90 ALA A CA 1
ATOM 663 C C . ALA A 1 90 ? 2.743 18.342 43.010 1.00 63.38 90 ALA A C 1
ATOM 665 O O . ALA A 1 90 ? 2.695 17.654 44.026 1.00 63.38 90 ALA A O 1
ATOM 666 N N . LEU A 1 91 ? 2.160 17.960 41.863 1.00 66.38 91 LEU A N 1
ATOM 667 C CA . LEU A 1 91 ? 1.378 16.723 41.723 1.00 66.38 91 LEU A CA 1
ATOM 668 C C . LEU A 1 91 ? 2.212 15.455 41.976 1.00 66.38 91 LEU A C 1
ATOM 670 O O . LEU A 1 91 ? 1.730 14.530 42.632 1.00 66.38 91 LEU A O 1
ATOM 674 N N . GLN A 1 92 ? 3.457 15.403 41.491 1.00 66.81 92 GLN A N 1
ATOM 675 C CA . GLN A 1 92 ? 4.353 14.271 41.759 1.00 66.81 92 GLN A CA 1
ATOM 676 C C . GLN A 1 92 ? 4.669 14.127 43.254 1.00 66.81 92 GLN A C 1
ATOM 678 O O . GLN A 1 92 ? 4.682 13.001 43.752 1.00 66.81 92 GLN A O 1
ATOM 683 N N . GLY A 1 93 ? 4.833 15.236 43.985 1.00 73.31 93 GLY A N 1
ATOM 684 C CA . GLY A 1 93 ? 5.031 15.218 45.438 1.00 73.31 93 GLY A CA 1
ATOM 685 C C . GLY A 1 93 ? 3.846 14.617 46.202 1.00 73.31 93 GLY A C 1
ATOM 686 O O . GLY A 1 93 ? 4.027 13.700 47.001 1.00 73.31 93 GLY A O 1
ATOM 687 N N . MET A 1 94 ? 2.618 15.056 45.903 1.00 75.81 94 MET A N 1
ATOM 688 C CA . MET A 1 94 ? 1.409 14.525 46.566 1.00 75.81 94 MET A CA 1
ATOM 689 C C . MET A 1 94 ? 1.146 13.053 46.213 1.00 75.81 94 MET A C 1
ATOM 691 O O . MET A 1 94 ? 0.674 12.289 47.054 1.00 75.81 94 MET A O 1
ATOM 695 N N . MET A 1 95 ? 1.468 12.627 44.986 1.00 77.06 95 MET A N 1
ATOM 696 C CA . MET A 1 95 ? 1.325 11.223 44.589 1.00 77.06 95 MET A CA 1
ATOM 697 C C . MET A 1 95 ? 2.328 10.316 45.316 1.00 77.06 95 MET A C 1
ATOM 699 O O . MET A 1 95 ? 1.983 9.185 45.660 1.00 77.06 95 MET A O 1
ATOM 703 N N . TRP A 1 96 ? 3.538 10.811 45.603 1.00 73.75 96 TRP A N 1
ATOM 704 C CA . TRP A 1 96 ? 4.515 10.077 46.407 1.00 73.75 96 TRP A CA 1
ATOM 705 C C . TRP A 1 96 ? 4.056 9.926 47.864 1.00 73.75 96 TRP A C 1
ATOM 707 O O . TRP A 1 96 ? 4.095 8.811 48.381 1.00 73.75 96 TRP A O 1
ATOM 717 N N . GLU A 1 97 ? 3.542 10.986 48.498 1.00 71.12 97 GLU A N 1
ATOM 718 C CA . GLU A 1 97 ? 3.007 10.903 49.869 1.00 71.12 97 GLU A CA 1
ATOM 719 C C . GLU A 1 97 ? 1.863 9.889 49.997 1.00 71.12 97 GLU A C 1
ATOM 721 O O . GLU A 1 97 ? 1.865 9.086 50.925 1.00 71.12 97 GLU A O 1
ATOM 726 N N . LEU A 1 98 ? 0.927 9.838 49.046 1.00 71.19 98 LEU A N 1
ATOM 727 C CA . LEU A 1 98 ? -0.176 8.866 49.082 1.00 71.19 98 LEU A CA 1
ATOM 728 C C . LEU A 1 98 ? 0.296 7.409 48.981 1.00 71.19 98 LEU A C 1
ATOM 730 O O . LEU A 1 98 ? -0.296 6.522 49.593 1.00 71.19 98 LEU A O 1
ATOM 734 N N . LEU A 1 99 ? 1.362 7.157 48.220 1.00 74.19 99 LEU A N 1
ATOM 735 C CA . LEU A 1 99 ? 1.931 5.817 48.070 1.00 74.19 99 LEU A CA 1
ATOM 736 C C . LEU A 1 99 ? 2.748 5.384 49.297 1.00 74.19 99 LEU A C 1
ATOM 738 O O . LEU A 1 99 ? 2.850 4.187 49.554 1.00 74.19 99 LEU A O 1
ATOM 742 N N . HIS A 1 100 ? 3.295 6.333 50.065 1.00 72.12 100 HIS A N 1
ATOM 743 C CA . HIS A 1 100 ? 4.213 6.045 51.176 1.00 72.12 100 HIS A CA 1
ATOM 744 C C . HIS A 1 100 ? 3.626 6.329 52.570 1.00 72.12 100 HIS A C 1
ATOM 746 O O . HIS A 1 100 ? 4.160 5.846 53.564 1.00 72.12 100 HIS A O 1
ATOM 752 N N . SER A 1 101 ? 2.489 7.022 52.666 1.00 65.00 101 SER A N 1
ATOM 753 C CA . SER A 1 101 ? 1.726 7.225 53.911 1.00 65.00 101 SER A CA 1
ATOM 754 C C . SER A 1 101 ? 0.917 5.976 54.327 1.00 65.00 101 SER A C 1
ATOM 756 O O . SER A 1 101 ? 0.355 5.921 55.416 1.00 65.00 101 SER A O 1
ATOM 758 N N . GLY A 1 102 ? 0.890 4.927 53.494 1.00 59.19 102 GLY A N 1
ATOM 759 C CA . GLY A 1 102 ? 0.073 3.722 53.683 1.00 59.19 102 GLY A CA 1
ATOM 760 C C . GLY A 1 102 ? 0.724 2.525 54.391 1.00 59.19 102 GLY A C 1
ATOM 761 O O . GLY A 1 102 ? 0.192 1.422 54.276 1.00 59.19 102 GLY A O 1
ATOM 762 N N . SER A 1 103 ? 1.850 2.673 55.099 1.00 59.88 103 SER A N 1
ATOM 763 C CA . SER A 1 103 ? 2.466 1.559 55.846 1.00 59.88 103 SER A CA 1
ATOM 764 C C . SER A 1 103 ? 2.706 1.903 57.313 1.00 59.88 103 SER A C 1
ATOM 766 O O . SER A 1 103 ? 3.840 2.085 57.752 1.00 59.88 103 SER A O 1
ATOM 768 N N . GLY A 1 104 ? 1.628 1.973 58.088 1.00 61.53 104 GLY A N 1
ATOM 769 C CA . GLY A 1 104 ? 1.752 2.072 59.533 1.00 61.53 104 GLY A CA 1
ATOM 770 C C . GLY A 1 104 ? 0.427 2.229 60.253 1.00 61.53 104 GLY A C 1
ATOM 771 O O . GLY A 1 104 ? 0.150 3.312 60.735 1.00 61.53 104 GLY A O 1
ATOM 772 N N . GLU A 1 105 ? -0.352 1.154 60.394 1.00 53.19 105 GLU A N 1
ATOM 773 C CA . GLU A 1 105 ? -1.086 0.954 61.648 1.00 53.19 105 GLU A CA 1
ATOM 774 C C . GLU A 1 105 ? -1.374 -0.535 61.877 1.00 53.19 105 GLU A C 1
ATOM 776 O O . GLU A 1 105 ? -1.757 -1.287 60.979 1.00 53.19 105 GLU A O 1
ATOM 781 N N . GLN A 1 106 ? -1.076 -0.964 63.096 1.00 57.28 106 GLN A N 1
ATOM 782 C CA . GLN A 1 106 ? -0.948 -2.338 63.543 1.00 57.28 106 GLN A CA 1
ATOM 783 C C . GLN A 1 106 ? -2.319 -3.005 63.703 1.00 57.28 106 GLN A C 1
ATOM 785 O O . GLN A 1 106 ? -3.233 -2.437 64.294 1.00 57.28 106 GLN A O 1
ATOM 790 N N . ARG A 1 107 ? -2.459 -4.247 63.227 1.00 48.75 107 ARG A N 1
ATOM 791 C CA . ARG A 1 107 ? -3.570 -5.119 63.629 1.00 48.75 107 ARG A CA 1
ATOM 792 C C . ARG A 1 107 ? -3.146 -5.855 64.891 1.00 48.75 107 ARG A C 1
ATOM 794 O O . ARG A 1 107 ? -2.434 -6.852 64.809 1.00 48.75 107 ARG A O 1
ATOM 801 N N . GLU A 1 108 ? -3.584 -5.342 66.034 1.00 53.91 108 GLU A N 1
ATOM 802 C CA . GLU A 1 108 ? -3.589 -6.096 67.282 1.00 53.91 108 GLU A CA 1
ATOM 803 C C . GLU A 1 108 ? -4.447 -7.355 67.094 1.00 53.91 108 GLU A C 1
ATOM 805 O O . GLU A 1 108 ? -5.584 -7.299 66.613 1.00 53.91 108 GLU A O 1
ATOM 810 N N . ALA A 1 109 ? -3.856 -8.505 67.401 1.00 52.25 109 ALA A N 1
ATOM 811 C CA . ALA A 1 109 ? -4.526 -9.790 67.430 1.00 52.25 109 ALA A CA 1
ATOM 812 C C . ALA A 1 109 ? -4.808 -10.146 68.893 1.00 52.25 109 ALA A C 1
ATOM 814 O O . ALA A 1 109 ? -3.861 -10.297 69.655 1.00 52.25 109 ALA A O 1
ATOM 815 N N . PHE A 1 110 ? -6.107 -10.266 69.187 1.00 50.59 110 PHE A N 1
ATOM 816 C CA . PHE A 1 110 ? -6.776 -11.072 70.221 1.00 50.59 110 PHE A CA 1
ATOM 817 C C . PHE A 1 110 ? -6.189 -11.125 71.637 1.00 50.59 110 PHE A C 1
ATOM 819 O O . PHE A 1 110 ? -5.160 -11.804 71.844 1.00 50.59 110 PHE A O 1
#

pLDDT: mean 71.18, std 18.05, range [41.09, 95.0]

Organism: NCBI:txid1333877